Protein AF-A0A1Q5D8F8-F1 (afdb_monomer)

Solvent-accessible surface area (backbone atoms only — not comparable to full-atom values): 9580 Å² total; per-residue (Å²): 89,51,69,58,19,54,53,44,48,68,70,40,48,72,54,62,71,45,98,75,44,55,38,56,56,50,14,52,50,25,47,24,55,26,36,38,38,53,38,51,62,72,68,55,85,49,68,95,42,44,67,62,44,51,54,49,30,55,49,26,49,51,50,15,50,52,21,43,36,45,39,51,36,73,76,47,55,49,72,57,52,16,52,56,55,44,58,60,80,60,64,83,80,78,70,91,60,57,76,68,64,66,50,79,45,78,51,74,45,96,86,76,48,70,41,48,37,39,41,31,52,53,93,64,33,41,66,42,55,48,62,86,46,90,87,57,80,58,79,66,50,42,34,51,37,52,54,50,50,55,53,38,51,52,51,20,52,59,53,33,76,71,55,59,78,72,77,72,60,80,132

pLDDT: mean 79.07, std 10.29, range [42.47, 91.81]

Radius of gyration: 19.67 Å; Cα contacts (8 Å, |Δi|>4): 190; chains: 1; bounding box: 44×40×59 Å

Nearest PDB structures (foldseek):
  8rdj-assembly1_C  TM=7.048E-01  e=1.886E+00  Sinapis alba
  3dwr-assembly1_A  TM=3.809E-01  e=3.558E+00  Leishmania major
  8dfv-assembly1_K  TM=2.121E-01  e=1.122E+00  Drosophila melanogaster
  8dgj-assembly1_N  TM=2.242E-01  e=3.994E+00  Drosophila melanogaster
  5da9-assembly1_B  TM=2.098E-01  e=3.558E+00  Thermochaetoides thermophila DSM 1495

Sequence (171 aa):
MHELSELAAQVLLPAQLEEDPAPLASAAWQMSTAYDRIAALLDGHEEERHVEMAEDLVSKLRDALRYAHAHWASLQSTDQFAARTSERDLDPLGIQQAVAGETVLQLSLPVGRTFTVTLGEEDYRRTTVRSDSELLDTTVSGADHLAIKDALDTIAEVLSAHLREDAFETD

Structure (mmCIF, N/CA/C/O backbone):
data_AF-A0A1Q5D8F8-F1
#
_entry.id   AF-A0A1Q5D8F8-F1
#
loop_
_atom_site.group_PDB
_atom_site.id
_atom_site.type_symbol
_atom_site.label_atom_id
_atom_site.label_alt_id
_atom_site.label_comp_id
_atom_site.label_asym_id
_atom_site.label_entity_id
_atom_site.label_seq_id
_atom_site.pdbx_PDB_ins_code
_atom_site.Cartn_x
_atom_site.Cartn_y
_atom_site.Cartn_z
_atom_site.occupancy
_atom_site.B_iso_or_equiv
_atom_site.auth_seq_id
_atom_site.auth_comp_id
_atom_site.auth_asym_id
_atom_site.auth_atom_id
_atom_site.pdbx_PDB_model_num
ATOM 1 N N . MET A 1 1 ? 20.429 -5.703 -15.483 1.00 68.25 1 MET A N 1
ATOM 2 C CA . MET A 1 1 ? 19.175 -5.136 -14.934 1.00 68.25 1 MET A CA 1
ATOM 3 C C . MET A 1 1 ? 18.355 -4.468 -16.024 1.00 68.25 1 MET A C 1
ATOM 5 O O . MET A 1 1 ? 17.200 -4.833 -16.167 1.00 68.25 1 MET A O 1
ATOM 9 N N . HIS A 1 2 ? 18.959 -3.612 -16.851 1.00 74.56 2 HIS A N 1
ATOM 10 C CA . HIS A 1 2 ? 18.284 -2.996 -17.998 1.00 74.56 2 HIS A CA 1
ATOM 11 C C . HIS A 1 2 ? 17.699 -4.013 -19.005 1.00 74.56 2 HIS A C 1
ATOM 13 O O . HIS A 1 2 ? 16.507 -3.989 -19.277 1.00 74.56 2 HIS A O 1
ATOM 19 N N . GLU A 1 3 ? 18.481 -5.014 -19.436 1.00 77.00 3 GLU A N 1
ATOM 20 C CA . GLU A 1 3 ? 18.001 -6.077 -20.350 1.00 77.00 3 GLU A CA 1
ATOM 21 C C . GLU A 1 3 ? 16.800 -6.875 -19.799 1.00 77.00 3 GLU A C 1
ATOM 23 O O . GLU A 1 3 ? 15.938 -7.321 -20.555 1.00 77.00 3 GLU A O 1
ATOM 28 N N . LEU A 1 4 ? 16.720 -7.053 -18.473 1.00 74.19 4 LEU A N 1
ATOM 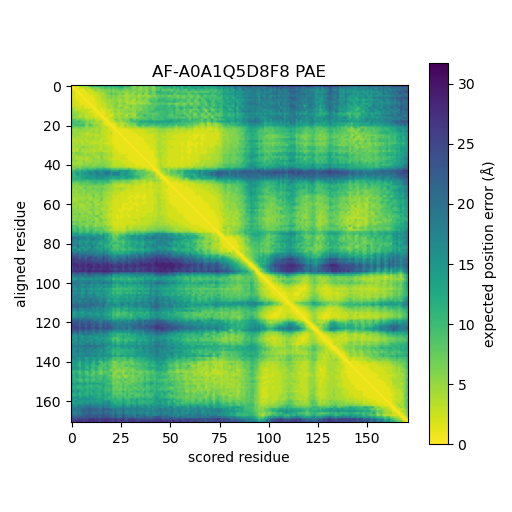29 C CA . LEU A 1 4 ? 15.591 -7.732 -17.825 1.00 74.19 4 LEU A CA 1
ATOM 30 C C . LEU A 1 4 ? 14.331 -6.868 -17.846 1.00 74.19 4 LEU A C 1
ATOM 32 O O . LEU A 1 4 ? 13.240 -7.402 -18.039 1.00 74.19 4 LEU A O 1
ATOM 36 N N . SER A 1 5 ? 14.473 -5.556 -17.658 1.00 73.06 5 SER A N 1
ATOM 37 C CA . SER A 1 5 ? 13.343 -4.639 -17.761 1.00 73.06 5 SER A CA 1
ATOM 38 C C . SER A 1 5 ? 12.835 -4.533 -19.194 1.00 73.06 5 SER A C 1
ATOM 40 O O . SER A 1 5 ? 11.633 -4.650 -19.413 1.00 73.06 5 SER A O 1
ATOM 42 N N . GLU A 1 6 ? 13.725 -4.403 -20.182 1.00 77.25 6 GLU A N 1
ATOM 43 C CA . GLU A 1 6 ? 13.328 -4.351 -21.593 1.00 77.25 6 GLU A CA 1
ATOM 44 C C . GLU A 1 6 ? 12.572 -5.615 -22.013 1.00 77.25 6 GLU A C 1
ATOM 46 O O . GLU A 1 6 ? 11.523 -5.536 -22.657 1.00 77.25 6 GLU A O 1
ATOM 51 N N . LEU A 1 7 ? 13.064 -6.789 -21.605 1.00 78.75 7 LEU A N 1
ATOM 52 C CA . LEU A 1 7 ? 12.395 -8.059 -21.870 1.00 78.75 7 LEU A CA 1
ATOM 53 C C . LEU A 1 7 ? 11.031 -8.136 -21.169 1.00 78.75 7 LEU A C 1
ATOM 55 O O . LEU A 1 7 ? 10.045 -8.555 -21.777 1.00 78.75 7 LEU A O 1
ATOM 59 N N . ALA A 1 8 ? 10.951 -7.709 -19.906 1.00 74.12 8 ALA A N 1
ATOM 60 C CA . ALA A 1 8 ? 9.695 -7.669 -19.167 1.00 74.12 8 ALA A CA 1
ATOM 61 C C . ALA A 1 8 ? 8.691 -6.704 -19.818 1.00 74.12 8 ALA A C 1
ATOM 63 O O . ALA A 1 8 ? 7.533 -7.070 -20.008 1.00 74.12 8 ALA A O 1
ATOM 64 N N . ALA A 1 9 ? 9.130 -5.520 -20.247 1.00 76.50 9 ALA A N 1
ATOM 65 C CA . ALA A 1 9 ? 8.292 -4.548 -20.937 1.00 76.50 9 ALA A CA 1
ATOM 66 C C . ALA A 1 9 ? 7.731 -5.116 -22.249 1.00 76.50 9 ALA A C 1
ATOM 68 O O . ALA A 1 9 ? 6.539 -4.980 -22.511 1.00 76.50 9 ALA A O 1
ATOM 69 N N . GLN A 1 10 ? 8.545 -5.821 -23.043 1.00 81.12 10 GLN A N 1
ATOM 70 C CA . GLN A 1 10 ? 8.093 -6.455 -24.289 1.00 81.12 10 GLN A CA 1
ATOM 71 C C . GLN A 1 10 ? 7.008 -7.515 -24.063 1.00 81.12 10 GLN A C 1
ATOM 73 O O . GLN A 1 10 ? 6.070 -7.617 -24.853 1.00 81.12 10 GLN A O 1
ATOM 78 N N . VAL A 1 11 ? 7.121 -8.296 -22.988 1.00 78.88 11 VAL A N 1
ATOM 79 C CA . VAL A 1 11 ? 6.157 -9.356 -22.661 1.00 78.88 11 VAL A CA 1
ATOM 80 C C . VAL A 1 11 ? 4.876 -8.790 -22.045 1.00 78.88 11 VAL A C 1
ATOM 82 O O . VAL A 1 11 ? 3.791 -9.310 -22.299 1.00 78.88 11 VAL A O 1
ATOM 85 N N . LEU A 1 12 ? 4.984 -7.729 -21.243 1.00 81.06 12 LEU A N 1
ATOM 86 C CA . LEU A 1 12 ? 3.872 -7.183 -20.461 1.00 81.06 12 LEU A CA 1
ATOM 87 C C . LEU A 1 12 ? 3.065 -6.117 -21.204 1.00 81.06 12 LEU A C 1
ATOM 89 O O . LEU A 1 12 ? 1.889 -5.936 -20.894 1.00 81.06 12 LEU A O 1
ATOM 93 N N . LEU A 1 13 ? 3.657 -5.441 -22.195 1.00 79.56 13 LEU A N 1
ATOM 94 C CA . LEU A 1 13 ? 3.005 -4.360 -22.938 1.00 79.56 13 LEU A CA 1
ATOM 95 C C . LEU A 1 13 ? 1.625 -4.748 -23.504 1.00 79.56 13 LEU A C 1
ATOM 97 O O . LEU A 1 13 ? 0.699 -3.964 -23.321 1.00 79.56 13 LEU A O 1
ATOM 101 N N . PRO A 1 14 ? 1.415 -5.930 -24.121 1.00 78.00 14 PRO A N 1
ATOM 102 C CA . PRO A 1 14 ? 0.094 -6.307 -24.625 1.00 78.00 14 PRO A CA 1
ATOM 103 C C . PRO A 1 14 ? -0.984 -6.359 -23.535 1.00 78.00 14 PRO A C 1
ATOM 105 O O . PRO A 1 14 ? -2.090 -5.884 -23.761 1.00 78.00 14 PRO A O 1
ATOM 108 N N . ALA A 1 15 ? -0.648 -6.879 -22.351 1.00 73.81 15 ALA A N 1
ATOM 109 C CA . ALA A 1 15 ? -1.574 -6.966 -21.222 1.00 73.81 15 ALA A CA 1
ATOM 110 C C . ALA A 1 15 ? -1.847 -5.596 -20.580 1.00 73.81 15 ALA A C 1
ATOM 112 O O . ALA A 1 15 ? -2.888 -5.403 -19.967 1.00 73.81 15 ALA A O 1
ATOM 113 N N . GLN A 1 16 ? -0.923 -4.638 -20.712 1.00 81.88 16 GLN A N 1
ATOM 114 C CA . GLN A 1 16 ? -1.083 -3.272 -20.197 1.00 81.88 16 GLN A CA 1
ATOM 115 C C . GLN A 1 16 ? -1.914 -2.358 -21.110 1.00 81.88 16 GLN A C 1
ATOM 117 O O . GLN A 1 16 ? -2.312 -1.280 -20.681 1.00 81.88 16 GLN A O 1
ATOM 122 N N . LEU A 1 17 ? -2.169 -2.758 -22.359 1.00 82.06 17 LEU A N 1
ATOM 123 C CA . LEU A 1 17 ? -2.990 -1.994 -23.309 1.00 82.06 17 LEU A CA 1
ATOM 124 C C . LEU A 1 17 ? -4.496 -2.284 -23.182 1.00 82.06 17 LEU A C 1
ATOM 126 O O . LEU A 1 17 ? -5.294 -1.691 -23.908 1.00 82.06 17 LEU A O 1
ATOM 130 N N . GLU A 1 18 ? -4.883 -3.201 -22.295 1.00 82.50 18 GLU A N 1
ATOM 131 C CA . GLU A 1 18 ? -6.282 -3.471 -21.962 1.00 82.50 18 GLU A CA 1
ATOM 132 C C . GLU A 1 18 ? -6.898 -2.295 -21.180 1.00 82.50 18 GLU A C 1
ATOM 134 O O . GLU A 1 18 ? -6.195 -1.541 -20.512 1.00 82.50 18 GLU A O 1
ATOM 139 N N . GLU A 1 19 ? -8.221 -2.119 -21.270 1.00 76.69 19 GLU A N 1
ATOM 140 C CA . GLU A 1 19 ? -8.938 -1.022 -20.591 1.00 76.69 19 GLU A CA 1
ATOM 141 C C . GLU A 1 19 ? -8.872 -1.141 -19.055 1.00 76.69 19 GLU A C 1
ATOM 143 O O . GLU A 1 19 ? -8.866 -0.127 -18.359 1.00 76.69 19 GLU A O 1
ATOM 148 N N . ASP A 1 20 ? -8.758 -2.371 -18.543 1.00 79.62 20 ASP A N 1
ATOM 149 C CA . ASP A 1 20 ? -8.550 -2.688 -17.128 1.00 79.62 20 ASP A CA 1
ATOM 150 C C . ASP A 1 20 ? -7.531 -3.838 -16.998 1.00 79.62 20 ASP A C 1
ATOM 152 O O . ASP A 1 20 ? -7.908 -5.015 -16.983 1.00 79.62 20 ASP A O 1
ATOM 156 N N . PRO A 1 21 ? -6.221 -3.532 -17.006 1.00 81.31 21 PRO A N 1
ATOM 157 C CA . PRO A 1 21 ? -5.188 -4.553 -17.007 1.00 81.31 21 PRO A CA 1
ATOM 158 C C . PRO A 1 21 ? -5.193 -5.342 -15.697 1.00 81.31 21 PRO A C 1
ATOM 160 O O . PRO A 1 21 ? -5.204 -4.775 -14.600 1.00 81.31 21 PRO A O 1
ATOM 163 N N . ALA A 1 22 ? -5.102 -6.671 -15.808 1.00 85.75 22 ALA A N 1
ATOM 164 C CA . ALA A 1 22 ? -5.109 -7.560 -14.651 1.00 85.75 22 ALA A CA 1
ATOM 165 C C . ALA A 1 22 ? -4.060 -7.132 -13.595 1.00 85.75 22 ALA A C 1
ATOM 167 O O . ALA A 1 22 ? -2.904 -6.880 -13.957 1.00 85.75 22 ALA A O 1
ATOM 168 N N . PRO A 1 23 ? -4.392 -7.129 -12.285 1.00 86.94 23 PRO A N 1
ATOM 169 C CA . PRO A 1 23 ? -3.495 -6.616 -11.249 1.00 86.94 23 PRO A CA 1
ATOM 170 C C . PRO A 1 23 ? -2.093 -7.236 -11.272 1.00 86.94 23 PRO A C 1
ATOM 172 O O . PRO A 1 23 ? -1.105 -6.529 -11.122 1.00 86.94 23 PRO A O 1
ATOM 175 N N . LEU A 1 24 ? -1.962 -8.536 -11.549 1.00 87.75 24 LEU A N 1
ATOM 176 C CA . LEU A 1 24 ? -0.645 -9.176 -11.635 1.00 87.75 24 LEU A CA 1
ATOM 177 C C . LEU A 1 24 ? 0.209 -8.642 -12.800 1.00 87.75 24 LEU A C 1
ATOM 179 O O . LEU A 1 24 ? 1.417 -8.472 -12.641 1.00 87.75 24 LEU A O 1
ATOM 183 N N . ALA A 1 25 ? -0.404 -8.350 -13.951 1.00 86.06 25 ALA A N 1
ATOM 184 C CA . ALA A 1 25 ? 0.298 -7.752 -15.085 1.00 86.06 25 ALA A CA 1
ATOM 185 C C . ALA A 1 25 ? 0.772 -6.333 -14.739 1.00 86.06 25 ALA A C 1
ATOM 187 O O . ALA A 1 25 ? 1.919 -5.980 -15.011 1.00 86.06 25 ALA A O 1
ATOM 188 N N . SER A 1 26 ? -0.076 -5.559 -14.059 1.00 87.94 26 SER A N 1
ATOM 189 C CA . SER A 1 26 ? 0.256 -4.213 -13.583 1.00 87.94 26 SER A CA 1
ATOM 190 C C . SER A 1 26 ? 1.362 -4.241 -12.526 1.00 87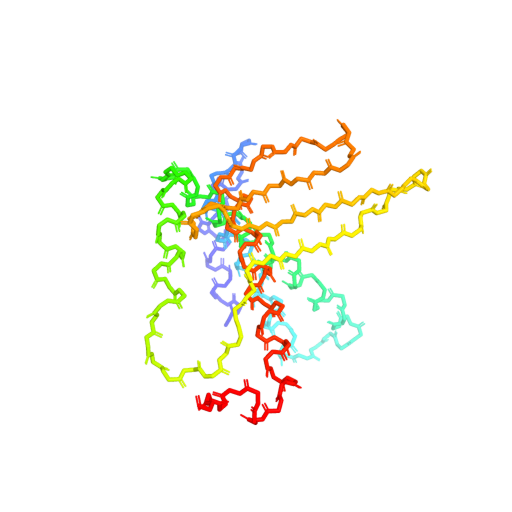.94 26 SER A C 1
ATOM 192 O O . SER A 1 26 ? 2.292 -3.444 -12.600 1.00 87.94 26 SER A O 1
ATOM 194 N N . ALA A 1 27 ? 1.344 -5.204 -11.600 1.00 88.44 27 ALA A N 1
ATOM 195 C CA . ALA A 1 27 ? 2.426 -5.407 -10.636 1.00 88.44 27 ALA A CA 1
ATOM 196 C C . ALA A 1 27 ? 3.763 -5.687 -11.339 1.00 88.44 27 ALA A C 1
ATOM 198 O O . ALA A 1 27 ? 4.772 -5.046 -11.045 1.00 88.44 27 ALA A O 1
ATOM 199 N N . ALA A 1 28 ? 3.760 -6.605 -12.309 1.00 86.19 28 ALA A N 1
ATOM 200 C CA . ALA A 1 28 ? 4.951 -6.962 -13.070 1.00 86.19 28 ALA A CA 1
ATOM 201 C C . ALA A 1 28 ? 5.504 -5.774 -13.881 1.00 86.19 28 ALA A C 1
ATOM 203 O O . ALA A 1 28 ? 6.719 -5.595 -13.955 1.00 86.19 28 ALA A O 1
ATOM 204 N N . TRP A 1 29 ? 4.629 -4.927 -14.430 1.00 88.50 29 TRP A N 1
ATOM 205 C CA . TRP A 1 29 ? 5.022 -3.728 -15.177 1.00 88.50 29 TRP A CA 1
ATOM 206 C C . TRP A 1 29 ? 5.676 -2.661 -14.288 1.00 88.50 29 TRP A C 1
ATOM 208 O O . TRP A 1 29 ? 6.684 -2.044 -14.647 1.00 88.50 29 TRP A O 1
ATOM 218 N N . GLN A 1 30 ? 5.130 -2.439 -13.091 1.00 91.81 30 GLN A N 1
ATOM 219 C CA . GLN A 1 30 ? 5.752 -1.519 -12.140 1.00 91.81 30 GLN A CA 1
ATOM 220 C C . GLN A 1 30 ? 7.112 -2.055 -11.665 1.00 91.81 30 GLN A C 1
ATOM 222 O O . GLN A 1 30 ? 8.063 -1.282 -11.551 1.00 91.81 30 GLN A O 1
ATOM 227 N N . MET A 1 31 ? 7.247 -3.376 -11.484 1.00 89.25 31 MET A N 1
ATOM 228 C CA . MET A 1 31 ? 8.526 -4.014 -11.145 1.00 89.25 31 MET A CA 1
ATOM 229 C C . MET A 1 31 ? 9.581 -3.877 -12.244 1.00 89.25 31 MET A C 1
ATOM 231 O O . MET A 1 31 ? 10.735 -3.592 -11.930 1.00 89.25 31 MET A O 1
ATOM 235 N N . SER A 1 32 ? 9.221 -4.039 -13.523 1.00 87.88 32 SER A N 1
ATOM 236 C CA . SER A 1 32 ? 10.180 -3.819 -14.615 1.00 87.88 32 SER A CA 1
ATOM 237 C C . SER A 1 32 ? 10.674 -2.373 -14.616 1.00 87.88 32 SER A C 1
ATOM 239 O O . SER A 1 32 ? 11.877 -2.124 -14.587 1.00 87.88 32 SER A O 1
ATOM 241 N N . THR A 1 33 ? 9.751 -1.418 -14.484 1.00 87.81 33 THR A N 1
ATOM 242 C CA . THR A 1 33 ? 10.093 0.009 -14.403 1.00 8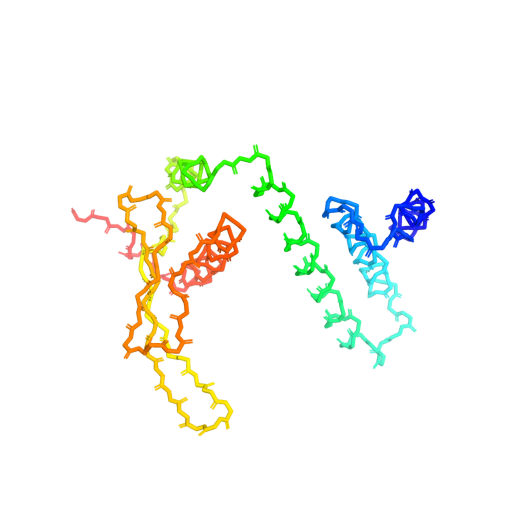7.81 33 THR A CA 1
ATOM 243 C C . THR A 1 33 ? 10.999 0.315 -13.200 1.00 87.81 33 THR A C 1
ATOM 245 O O . THR A 1 33 ? 11.956 1.080 -13.321 1.00 87.81 33 THR A O 1
ATOM 248 N N . ALA A 1 34 ? 10.750 -0.309 -12.044 1.00 89.00 34 ALA A N 1
ATOM 249 C CA . ALA A 1 34 ? 11.611 -0.190 -10.869 1.00 89.00 34 ALA A CA 1
ATOM 250 C C . ALA A 1 34 ? 13.034 -0.717 -11.138 1.00 89.00 34 ALA A C 1
ATOM 252 O O . ALA A 1 34 ? 14.012 -0.075 -10.753 1.00 89.00 34 ALA A O 1
ATOM 253 N N . TYR A 1 35 ? 13.178 -1.841 -11.846 1.00 86.75 35 TYR A N 1
ATOM 254 C CA . TYR A 1 35 ? 14.492 -2.372 -12.216 1.00 86.75 35 TYR A CA 1
ATOM 255 C C . TYR A 1 35 ? 15.282 -1.448 -13.143 1.00 86.75 35 TYR A C 1
ATOM 257 O O . TYR A 1 35 ? 16.498 -1.333 -12.968 1.00 86.75 35 TYR A O 1
ATOM 265 N N . ASP A 1 36 ? 14.619 -0.752 -14.068 1.00 87.25 36 ASP A N 1
ATOM 266 C CA . ASP A 1 36 ? 15.273 0.283 -14.876 1.00 87.25 36 ASP A CA 1
ATOM 267 C C . ASP A 1 36 ? 15.763 1.455 -14.028 1.00 87.25 36 ASP A C 1
ATOM 269 O O . ASP A 1 36 ? 16.883 1.928 -14.220 1.00 87.25 36 ASP A O 1
ATOM 273 N N . ARG A 1 37 ? 14.968 1.911 -13.052 1.00 87.38 37 ARG A N 1
ATOM 274 C CA . ARG A 1 37 ? 15.388 2.992 -12.146 1.00 87.38 37 ARG A CA 1
ATOM 275 C C . ARG A 1 37 ? 16.565 2.591 -11.271 1.00 87.38 37 ARG A C 1
ATOM 277 O O . ARG A 1 37 ? 17.488 3.383 -11.117 1.00 87.38 37 ARG A O 1
ATOM 284 N N . ILE A 1 38 ? 16.571 1.362 -10.756 1.00 88.69 38 ILE A N 1
ATOM 285 C CA . ILE A 1 38 ? 17.711 0.820 -10.007 1.00 88.69 38 ILE A CA 1
ATOM 286 C C . ILE A 1 38 ? 18.959 0.782 -10.892 1.00 88.69 38 ILE A C 1
ATOM 288 O O . ILE A 1 38 ? 20.017 1.224 -10.456 1.00 88.69 38 ILE A O 1
ATOM 292 N N . ALA A 1 39 ? 18.846 0.286 -12.129 1.00 87.25 39 ALA A N 1
ATOM 293 C CA . ALA A 1 39 ? 19.975 0.242 -13.056 1.00 87.25 39 ALA A CA 1
ATOM 294 C C . ALA A 1 39 ? 20.549 1.645 -13.306 1.00 87.25 39 ALA A C 1
ATOM 296 O O . ALA A 1 39 ? 21.746 1.859 -13.143 1.00 87.25 39 ALA A O 1
ATOM 297 N N . ALA A 1 40 ? 19.683 2.612 -13.601 1.00 86.19 40 ALA A N 1
ATOM 298 C CA . ALA A 1 40 ? 20.098 3.977 -13.891 1.00 86.19 40 ALA A CA 1
ATOM 299 C C . ALA A 1 40 ? 20.711 4.697 -12.668 1.00 86.19 40 ALA A C 1
ATOM 301 O O . ALA A 1 40 ? 21.681 5.436 -12.821 1.00 86.19 40 ALA A O 1
ATOM 302 N N . LEU A 1 41 ? 20.206 4.443 -11.452 1.00 87.00 41 LEU A N 1
ATOM 303 C CA . LEU A 1 41 ? 20.805 4.945 -10.205 1.00 87.00 41 LEU A CA 1
ATOM 304 C C . LEU A 1 41 ? 22.186 4.332 -9.922 1.00 87.00 41 LEU A C 1
ATOM 306 O O . LEU A 1 41 ? 23.056 5.011 -9.381 1.00 87.00 41 LEU A O 1
ATOM 310 N N . LEU A 1 42 ? 22.394 3.057 -10.270 1.00 87.50 42 LEU A N 1
ATOM 311 C CA . LEU A 1 42 ? 23.676 2.369 -10.082 1.00 87.50 42 LEU A CA 1
ATOM 312 C C . LEU A 1 42 ? 24.739 2.808 -11.099 1.00 87.50 42 LEU A C 1
ATOM 314 O O . LEU A 1 42 ? 25.915 2.869 -10.745 1.00 87.50 42 LEU A O 1
ATOM 318 N N . ASP A 1 43 ? 24.338 3.128 -12.331 1.00 84.50 43 ASP A N 1
ATOM 319 C CA . ASP A 1 43 ? 25.254 3.572 -13.392 1.00 84.50 43 ASP A CA 1
ATOM 320 C C . ASP A 1 43 ? 25.752 5.020 -13.184 1.00 84.50 43 ASP A C 1
ATOM 322 O O . ASP A 1 43 ? 26.803 5.403 -13.704 1.00 84.50 43 ASP A O 1
ATOM 326 N N . GLY A 1 44 ? 25.029 5.835 -12.404 1.00 72.88 44 GLY A N 1
ATOM 327 C CA . GLY A 1 44 ? 25.479 7.156 -11.945 1.00 72.88 44 GLY A CA 1
ATOM 328 C C . GLY A 1 44 ? 25.585 8.234 -13.033 1.00 72.88 44 GLY A C 1
ATOM 329 O O . GLY A 1 44 ? 26.234 9.254 -12.830 1.00 72.88 44 GLY A O 1
ATOM 330 N N . HIS A 1 45 ? 24.994 8.021 -14.212 1.00 67.00 45 HIS A N 1
ATOM 331 C CA . HIS A 1 45 ? 25.095 8.949 -15.349 1.00 67.00 45 HIS A CA 1
ATOM 332 C C . HIS A 1 45 ? 24.123 10.145 -15.274 1.00 67.00 45 HIS A C 1
ATOM 334 O O . HIS A 1 45 ? 24.227 11.061 -16.089 1.00 67.00 45 HIS A O 1
ATOM 340 N N . GLU A 1 46 ? 23.216 10.173 -14.289 1.00 71.62 46 GLU A N 1
ATOM 341 C CA . GLU A 1 46 ? 22.216 11.234 -14.091 1.00 71.62 46 GLU A CA 1
ATOM 342 C C . GLU A 1 46 ? 22.190 11.744 -12.633 1.00 71.62 46 GLU A C 1
ATOM 344 O O . GLU A 1 46 ? 21.122 11.862 -12.035 1.00 71.62 46 GLU A O 1
ATOM 349 N N . GLU A 1 47 ? 23.352 12.062 -12.041 1.00 72.94 47 GLU A N 1
ATOM 350 C CA . GLU A 1 47 ? 23.456 12.498 -10.629 1.00 72.94 47 GLU A CA 1
ATOM 351 C C . GLU A 1 47 ? 22.494 13.642 -10.259 1.00 72.94 47 GLU A C 1
ATOM 353 O O . GLU A 1 47 ? 21.894 13.628 -9.184 1.00 72.94 47 GLU A O 1
ATOM 358 N N . GLU A 1 48 ? 22.274 14.596 -11.170 1.00 78.00 48 GLU A N 1
ATOM 359 C CA . GLU A 1 48 ? 21.348 15.723 -10.974 1.00 78.00 48 GLU A CA 1
ATOM 360 C C . GLU A 1 48 ? 19.876 15.288 -10.828 1.00 78.00 48 GLU A C 1
ATOM 362 O O . GLU A 1 48 ? 19.064 16.033 -10.278 1.00 78.00 48 GLU A O 1
ATOM 367 N N . ARG A 1 49 ? 19.528 14.076 -11.280 1.00 83.12 49 ARG A N 1
ATOM 368 C CA . ARG A 1 49 ? 18.175 13.498 -11.232 1.00 83.12 49 ARG A CA 1
ATOM 369 C C . ARG A 1 49 ? 18.048 12.324 -10.268 1.00 83.12 49 ARG A C 1
ATOM 371 O O . ARG A 1 49 ? 16.962 11.765 -10.140 1.00 83.12 49 ARG A O 1
ATOM 378 N N . HIS A 1 50 ? 19.105 11.965 -9.539 1.00 86.56 50 HIS A N 1
ATOM 379 C CA . HIS A 1 50 ? 19.081 10.815 -8.628 1.00 86.56 50 HIS A CA 1
ATOM 380 C C . HIS A 1 50 ? 17.952 10.881 -7.595 1.00 86.56 50 HIS A C 1
ATOM 382 O O . HIS A 1 50 ? 17.345 9.858 -7.293 1.00 86.56 50 HIS A O 1
ATOM 388 N N . VAL A 1 51 ? 17.635 12.071 -7.076 1.00 86.75 51 VAL A N 1
ATOM 389 C CA . VAL A 1 51 ? 16.528 12.239 -6.120 1.00 86.75 51 VAL A CA 1
ATOM 390 C C . VAL A 1 51 ? 15.182 11.952 -6.787 1.00 86.75 51 VAL A C 1
ATOM 392 O O . VAL A 1 51 ? 14.427 11.126 -6.287 1.00 86.75 51 VAL A O 1
ATOM 395 N N . GLU A 1 52 ? 14.918 12.554 -7.951 1.00 86.69 52 GLU A N 1
ATOM 396 C CA . GLU A 1 52 ? 13.699 12.315 -8.742 1.00 86.69 52 GLU A CA 1
ATOM 397 C C . GLU A 1 52 ? 13.551 10.824 -9.092 1.00 86.69 52 GLU A C 1
ATOM 399 O O . GLU A 1 52 ? 12.477 10.241 -8.961 1.00 86.69 52 GLU A O 1
ATOM 404 N N . MET A 1 53 ? 14.647 10.177 -9.490 1.00 86.62 53 MET A N 1
ATOM 405 C CA . MET A 1 53 ? 14.669 8.759 -9.847 1.00 86.62 53 MET A CA 1
ATOM 406 C C . MET A 1 53 ? 14.463 7.842 -8.639 1.00 86.62 53 MET A C 1
ATOM 408 O O . MET A 1 53 ? 13.819 6.803 -8.776 1.00 86.62 53 MET A O 1
ATOM 412 N N . ALA A 1 54 ? 14.990 8.208 -7.468 1.00 86.44 54 ALA A N 1
ATOM 413 C CA . ALA A 1 54 ? 14.758 7.481 -6.226 1.00 86.44 54 ALA A CA 1
ATOM 414 C C . ALA A 1 54 ? 13.298 7.613 -5.766 1.00 86.44 54 ALA A C 1
ATOM 416 O O . ALA A 1 54 ? 12.691 6.622 -5.360 1.00 86.44 54 ALA A O 1
ATOM 417 N N . GLU A 1 55 ? 12.705 8.802 -5.881 1.00 87.56 55 GLU A N 1
ATOM 418 C CA . GLU A 1 55 ? 11.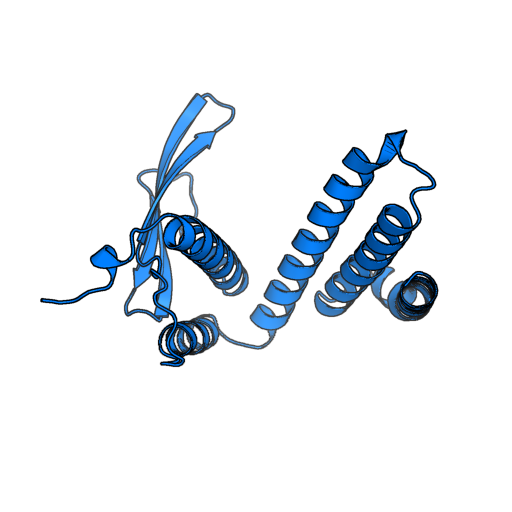286 9.024 -5.591 1.00 87.56 55 GLU A CA 1
ATOM 419 C C . GLU A 1 55 ? 10.379 8.246 -6.556 1.00 87.56 55 GLU A C 1
ATOM 421 O O . GLU A 1 55 ? 9.444 7.572 -6.112 1.00 87.56 55 GLU A O 1
ATOM 426 N N . ASP A 1 56 ? 10.684 8.263 -7.860 1.00 88.75 56 ASP A N 1
ATOM 427 C CA . ASP A 1 56 ? 9.968 7.462 -8.858 1.00 88.75 56 ASP A CA 1
ATOM 428 C C . ASP A 1 56 ? 10.115 5.964 -8.559 1.00 88.75 56 ASP A C 1
ATOM 430 O O . ASP A 1 56 ? 9.115 5.255 -8.518 1.00 88.75 56 ASP A O 1
ATOM 434 N N . LEU A 1 57 ? 11.322 5.476 -8.242 1.00 90.75 57 LEU A N 1
ATOM 435 C CA . LEU A 1 57 ? 11.552 4.081 -7.845 1.00 90.75 57 LEU A CA 1
ATOM 436 C C . LEU A 1 57 ? 10.667 3.664 -6.663 1.00 90.75 57 LEU A C 1
ATOM 438 O O . LEU A 1 57 ? 9.991 2.636 -6.733 1.00 90.75 57 LEU A O 1
ATOM 442 N N . VAL A 1 58 ? 10.638 4.463 -5.593 1.00 87.94 58 VAL A N 1
ATOM 443 C CA . VAL A 1 58 ? 9.783 4.198 -4.425 1.00 87.94 58 VAL A CA 1
ATOM 444 C C . VAL A 1 58 ? 8.309 4.166 -4.831 1.00 87.94 58 VAL A C 1
ATOM 446 O O . VAL A 1 58 ? 7.568 3.287 -4.387 1.00 87.94 58 VAL A O 1
ATOM 449 N N . SER A 1 59 ? 7.883 5.083 -5.702 1.00 88.31 59 SER A N 1
ATOM 450 C CA . SER A 1 59 ? 6.523 5.100 -6.245 1.00 88.31 59 SER A CA 1
ATOM 451 C C . SER A 1 59 ? 6.195 3.806 -7.002 1.00 88.31 59 SER A C 1
ATOM 453 O O . SER A 1 59 ? 5.183 3.165 -6.717 1.00 88.31 59 SER A O 1
ATOM 455 N N . LYS A 1 60 ? 7.089 3.350 -7.893 1.00 89.31 60 LYS A N 1
ATOM 456 C CA . LYS A 1 60 ? 6.917 2.108 -8.669 1.00 89.31 60 LYS A CA 1
ATOM 457 C C . LYS A 1 60 ? 6.844 0.873 -7.785 1.00 89.31 60 LYS A C 1
ATOM 459 O O . LYS A 1 60 ? 5.970 0.036 -7.987 1.00 89.31 60 LYS A O 1
ATOM 464 N N . LEU A 1 61 ? 7.711 0.765 -6.782 1.00 88.94 61 LEU A N 1
ATOM 465 C CA . LEU A 1 61 ? 7.683 -0.359 -5.844 1.00 88.94 61 LEU A CA 1
ATOM 466 C C . LEU A 1 61 ? 6.386 -0.379 -5.025 1.00 88.94 61 LEU A C 1
ATOM 468 O O . LEU A 1 61 ? 5.785 -1.439 -4.852 1.00 88.94 61 LEU A O 1
ATOM 472 N N . ARG A 1 62 ? 5.904 0.790 -4.585 1.00 84.12 62 ARG A N 1
ATOM 473 C CA . ARG A 1 62 ? 4.621 0.904 -3.878 1.00 84.12 62 ARG A CA 1
ATOM 474 C C . ARG A 1 62 ? 3.444 0.504 -4.767 1.00 84.12 62 ARG A C 1
ATOM 476 O O . ARG A 1 62 ? 2.565 -0.234 -4.322 1.00 84.12 62 ARG A O 1
ATOM 483 N N . ASP A 1 63 ? 3.428 0.958 -6.018 1.00 87.81 63 ASP A N 1
ATOM 484 C CA . ASP A 1 63 ? 2.390 0.578 -6.975 1.00 87.81 63 ASP A CA 1
ATOM 485 C C . ASP A 1 63 ? 2.433 -0.927 -7.278 1.00 87.81 63 ASP A C 1
ATOM 487 O O . ASP A 1 63 ? 1.384 -1.573 -7.294 1.00 87.81 63 ASP A O 1
ATOM 491 N N . ALA A 1 64 ? 3.627 -1.502 -7.457 1.00 88.38 64 ALA A N 1
ATOM 492 C CA . ALA A 1 64 ? 3.816 -2.937 -7.656 1.00 88.38 64 ALA A CA 1
ATOM 493 C C . ALA A 1 64 ? 3.237 -3.752 -6.494 1.00 88.38 64 ALA A C 1
ATOM 495 O O . ALA A 1 64 ? 2.462 -4.684 -6.719 1.00 88.38 64 ALA A O 1
ATOM 496 N N . LEU A 1 65 ? 3.569 -3.366 -5.259 1.00 84.50 65 LEU A N 1
ATOM 497 C CA . LEU A 1 65 ? 3.073 -4.017 -4.051 1.00 84.50 65 LEU A CA 1
ATOM 498 C C . LEU A 1 65 ? 1.548 -3.924 -3.949 1.00 84.50 65 LEU A C 1
ATOM 500 O O . LEU A 1 65 ? 0.883 -4.934 -3.731 1.00 84.50 65 LEU A O 1
ATOM 504 N N . ARG A 1 66 ? 0.974 -2.739 -4.194 1.00 84.69 66 ARG A N 1
ATOM 505 C CA . ARG A 1 66 ? -0.484 -2.542 -4.203 1.00 84.69 66 ARG A CA 1
ATOM 506 C C . ARG A 1 66 ? -1.171 -3.473 -5.201 1.00 84.69 66 ARG A C 1
ATOM 508 O O . ARG A 1 66 ? -2.174 -4.101 -4.867 1.00 84.69 66 ARG A O 1
ATOM 515 N N . TYR A 1 67 ? -0.647 -3.576 -6.419 1.00 87.12 67 TYR A N 1
ATOM 516 C CA . TYR A 1 67 ? -1.217 -4.456 -7.436 1.00 87.12 67 TYR A CA 1
ATOM 517 C C . TYR A 1 67 ? -1.046 -5.944 -7.098 1.00 87.12 67 TYR A C 1
ATOM 519 O O . TYR A 1 67 ? -1.956 -6.735 -7.354 1.00 87.12 67 TYR A O 1
ATOM 527 N N . ALA A 1 68 ? 0.067 -6.329 -6.470 1.00 84.19 68 ALA A N 1
ATOM 528 C CA . ALA A 1 68 ? 0.262 -7.684 -5.960 1.00 84.19 68 ALA A CA 1
ATOM 529 C C . ALA A 1 68 ? -0.743 -8.016 -4.845 1.00 84.19 68 ALA A C 1
ATOM 531 O O . ALA A 1 68 ? -1.378 -9.070 -4.890 1.00 84.19 68 ALA A O 1
ATOM 532 N N . HIS A 1 69 ? -0.969 -7.093 -3.904 1.00 84.88 69 HIS A N 1
ATOM 533 C CA . HIS A 1 69 ? -1.995 -7.230 -2.869 1.00 84.88 69 HIS A CA 1
ATOM 534 C C . HIS A 1 69 ? -3.392 -7.358 -3.473 1.00 84.88 69 HIS A C 1
ATOM 536 O O . HIS A 1 69 ? -4.139 -8.244 -3.072 1.00 84.88 69 HIS A O 1
ATOM 542 N N . ALA A 1 70 ? -3.734 -6.539 -4.471 1.00 84.06 70 ALA A N 1
ATOM 543 C CA . ALA A 1 70 ? -5.009 -6.641 -5.176 1.00 84.06 70 ALA A CA 1
ATOM 544 C C . ALA A 1 70 ? -5.167 -7.992 -5.897 1.00 84.06 70 ALA A C 1
ATOM 546 O O . ALA A 1 70 ? -6.228 -8.614 -5.826 1.00 84.06 70 ALA A O 1
ATOM 547 N N . HIS A 1 71 ? -4.107 -8.484 -6.548 1.00 86.06 71 HIS A N 1
ATOM 548 C CA . HIS A 1 71 ? -4.124 -9.803 -7.173 1.00 86.06 71 HIS A CA 1
ATOM 549 C C . HIS A 1 71 ? -4.359 -10.902 -6.139 1.00 86.06 71 HIS A C 1
ATOM 551 O O . HIS A 1 71 ? -5.256 -11.722 -6.315 1.00 86.06 71 HIS A O 1
ATOM 557 N N . TRP A 1 72 ? -3.603 -10.911 -5.044 1.00 80.56 72 TRP A N 1
ATOM 558 C CA . TRP A 1 72 ? -3.803 -11.899 -3.993 1.00 80.56 72 TRP A CA 1
ATOM 559 C C . TRP A 1 72 ? -5.207 -11.796 -3.407 1.00 80.56 72 TRP A C 1
ATOM 561 O O . TRP A 1 72 ? -5.899 -12.811 -3.360 1.00 80.56 72 TRP A O 1
ATOM 571 N N . ALA A 1 73 ? -5.676 -10.590 -3.082 1.00 81.31 73 ALA A N 1
ATOM 572 C CA . ALA A 1 73 ? -7.029 -10.340 -2.592 1.00 81.31 73 ALA A CA 1
ATOM 573 C C . ALA A 1 73 ? -8.127 -10.907 -3.509 1.00 81.31 73 ALA A C 1
ATOM 575 O O . ALA A 1 73 ? -9.180 -11.303 -3.022 1.00 81.31 73 ALA A O 1
ATOM 576 N N . SER A 1 74 ? -7.883 -11.003 -4.820 1.00 83.00 74 SER A N 1
ATOM 577 C CA . SER A 1 74 ? -8.825 -11.630 -5.759 1.00 83.00 74 SER A CA 1
ATOM 578 C C . SER A 1 74 ? -8.884 -13.162 -5.668 1.00 83.00 74 SER A C 1
ATOM 580 O O . SER A 1 74 ? -9.878 -13.765 -6.068 1.00 83.00 74 SER A O 1
ATOM 582 N N . LEU A 1 75 ? -7.835 -13.805 -5.150 1.00 83.19 75 LEU A N 1
ATOM 583 C CA . LEU A 1 75 ? -7.703 -15.264 -5.090 1.00 83.19 75 LEU A CA 1
ATOM 584 C C . LEU A 1 75 ? -8.219 -15.871 -3.781 1.00 83.19 75 LEU A C 1
ATOM 586 O O . LEU A 1 75 ? -8.447 -17.080 -3.725 1.00 83.19 75 LEU A O 1
ATOM 590 N N . GLN A 1 76 ? -8.347 -15.077 -2.717 1.00 79.38 76 GLN A N 1
ATOM 591 C CA . GLN A 1 76 ? -8.656 -15.571 -1.373 1.00 79.38 76 GLN A CA 1
ATOM 592 C C . GLN A 1 76 ? -9.582 -14.615 -0.623 1.00 79.38 76 GLN A C 1
ATOM 594 O O . GLN A 1 76 ? -9.625 -13.421 -0.903 1.00 79.38 76 GLN A O 1
ATOM 599 N N . SER A 1 77 ? -10.324 -15.131 0.356 1.00 77.31 77 SER A N 1
ATOM 600 C CA . SER A 1 77 ? -11.149 -14.276 1.212 1.00 77.31 77 SE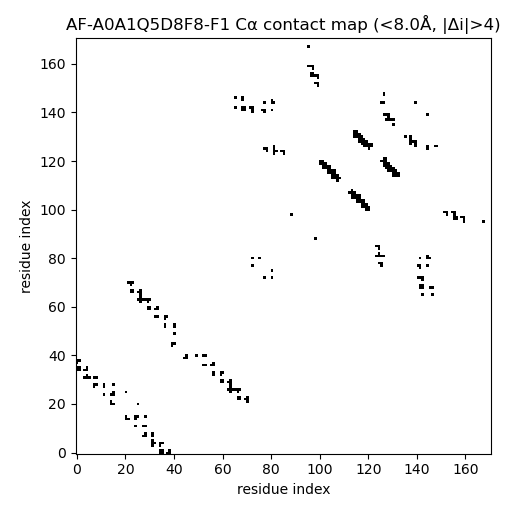R A CA 1
ATOM 601 C C . SER A 1 77 ? -10.298 -13.511 2.231 1.00 77.31 77 SER A C 1
ATOM 603 O O . SER A 1 77 ? -9.207 -13.947 2.603 1.00 77.31 77 SER A O 1
ATOM 605 N N . THR A 1 78 ? -10.828 -12.400 2.749 1.00 70.38 78 THR A N 1
ATOM 606 C CA . THR A 1 78 ? -10.196 -11.632 3.837 1.00 70.38 78 THR A CA 1
ATOM 607 C C . THR A 1 78 ? -9.852 -12.518 5.040 1.00 70.38 78 THR A C 1
ATOM 609 O O . THR A 1 78 ? -8.757 -12.406 5.578 1.00 70.38 78 THR A O 1
ATOM 612 N N . ASP A 1 79 ? -10.722 -13.468 5.397 1.00 69.31 79 ASP A N 1
ATOM 613 C CA . ASP A 1 79 ? -10.490 -14.404 6.509 1.00 69.31 79 ASP A CA 1
ATOM 614 C C . ASP A 1 79 ? -9.325 -15.382 6.253 1.00 69.31 79 ASP A C 1
ATOM 616 O O . ASP A 1 79 ? -8.683 -15.857 7.189 1.00 69.31 79 ASP A O 1
ATOM 620 N N . GLN A 1 80 ? -9.025 -15.689 4.987 1.00 72.62 80 GLN A N 1
ATOM 621 C CA . GLN A 1 80 ? -7.873 -16.519 4.623 1.00 72.62 80 GLN A CA 1
ATOM 622 C C . GLN A 1 80 ? -6.561 -15.726 4.653 1.00 72.62 80 GLN A C 1
ATOM 624 O O . GLN A 1 80 ? -5.525 -16.293 5.004 1.00 72.62 80 GLN A O 1
ATOM 629 N N . PHE A 1 81 ? -6.592 -14.432 4.312 1.00 69.75 81 PHE A N 1
ATOM 630 C CA . PHE A 1 81 ? -5.431 -13.547 4.470 1.00 69.75 81 PHE A CA 1
ATOM 631 C C . PHE A 1 81 ? -5.069 -13.367 5.920 1.00 69.75 81 PHE A C 1
ATOM 633 O O . PHE A 1 81 ? -3.926 -13.615 6.291 1.00 69.75 81 PHE A O 1
ATOM 640 N N . ALA A 1 82 ? -6.086 -13.020 6.698 1.00 68.31 82 ALA A N 1
ATOM 641 C CA . ALA A 1 82 ? -6.063 -12.939 8.134 1.00 68.31 82 ALA A CA 1
ATOM 642 C C . ALA A 1 82 ? -5.294 -14.108 8.757 1.00 68.31 82 ALA A C 1
ATOM 644 O O . ALA A 1 82 ? -4.218 -13.909 9.306 1.00 68.31 82 ALA A O 1
ATOM 645 N N . ALA A 1 83 ? -5.780 -15.337 8.553 1.00 69.50 83 ALA A N 1
ATOM 646 C CA . ALA A 1 83 ? -5.154 -16.537 9.098 1.00 69.50 83 ALA A CA 1
ATOM 647 C C . ALA A 1 83 ? -3.681 -16.710 8.677 1.00 69.50 83 ALA A C 1
ATOM 649 O O . ALA A 1 83 ? -2.846 -17.058 9.508 1.00 69.50 83 ALA A O 1
ATOM 650 N N . ARG A 1 84 ? -3.341 -16.436 7.409 1.00 67.75 84 ARG A N 1
ATOM 651 C CA . ARG A 1 84 ? -1.957 -16.560 6.925 1.00 67.75 84 ARG A CA 1
ATOM 652 C C . ARG A 1 84 ? -1.029 -15.515 7.550 1.00 67.75 84 ARG A C 1
ATOM 654 O O . ARG A 1 84 ? 0.127 -15.829 7.819 1.00 67.75 84 ARG A O 1
ATOM 661 N N . THR A 1 85 ? -1.493 -14.280 7.735 1.00 65.81 85 THR A N 1
ATOM 662 C CA . THR A 1 85 ? -0.685 -13.221 8.356 1.00 65.81 85 THR A CA 1
ATOM 663 C C . THR A 1 85 ? -0.473 -13.482 9.847 1.00 65.81 85 THR A C 1
ATOM 665 O O . THR A 1 85 ? 0.652 -13.335 10.309 1.00 65.81 85 THR A O 1
ATOM 668 N N . SER A 1 86 ? -1.485 -13.991 10.560 1.00 64.62 86 SER A N 1
ATOM 669 C CA . SER A 1 86 ? -1.375 -14.357 11.983 1.00 64.62 86 SER A CA 1
ATOM 670 C C . SER A 1 86 ? -0.370 -15.481 12.240 1.00 64.62 86 SER A C 1
ATOM 672 O O . SER A 1 86 ? 0.311 -15.494 13.258 1.00 64.62 86 SER A O 1
ATOM 674 N N . GLU A 1 87 ? -0.287 -16.461 11.333 1.00 57.12 87 GLU A N 1
ATOM 675 C CA . GLU A 1 87 ? 0.665 -17.576 11.449 1.00 57.12 87 GLU A CA 1
ATOM 676 C C . GLU A 1 87 ? 2.117 -17.123 11.238 1.00 57.12 87 GLU A C 1
ATOM 678 O O . GLU A 1 87 ? 3.041 -17.768 11.732 1.00 57.12 87 GLU A O 1
ATOM 683 N N . ARG A 1 88 ? 2.326 -16.002 10.535 1.00 56.72 88 ARG A N 1
ATOM 684 C CA . ARG A 1 88 ? 3.650 -15.442 10.243 1.00 56.72 88 ARG A CA 1
ATOM 685 C C . ARG A 1 88 ? 4.252 -14.703 11.441 1.00 56.72 88 ARG A C 1
ATOM 687 O O . ARG A 1 88 ? 5.465 -14.755 11.615 1.00 56.72 88 ARG A O 1
ATOM 694 N N . ASP A 1 89 ? 3.409 -14.120 12.295 1.00 54.12 89 ASP A N 1
ATOM 695 C CA . ASP A 1 89 ? 3.809 -13.496 13.567 1.00 54.12 89 ASP A CA 1
ATOM 696 C C . ASP A 1 89 ? 4.283 -14.525 14.618 1.00 54.12 89 ASP A C 1
ATOM 698 O O . ASP A 1 89 ? 4.792 -14.151 15.673 1.00 54.12 89 ASP A O 1
ATOM 702 N N . LEU A 1 90 ? 4.129 -15.829 14.344 1.00 51.22 90 LEU A N 1
ATOM 703 C CA . LEU A 1 90 ? 4.465 -16.919 15.264 1.00 51.22 90 LEU A CA 1
ATOM 704 C C . LEU A 1 90 ? 5.667 -17.768 14.824 1.00 51.22 90 LEU A C 1
ATOM 706 O O . LEU A 1 90 ? 5.926 -18.788 15.467 1.00 51.22 90 LEU A O 1
ATOM 710 N N . ASP A 1 91 ? 6.407 -17.393 13.770 1.00 44.38 91 ASP A N 1
ATOM 711 C CA . ASP A 1 91 ? 7.603 -18.154 13.384 1.00 44.38 91 ASP A CA 1
ATOM 712 C C . ASP A 1 91 ? 8.717 -17.959 14.442 1.00 44.38 91 ASP A C 1
ATOM 714 O O . ASP A 1 91 ? 9.270 -16.863 14.566 1.00 44.38 91 ASP A O 1
ATOM 718 N N . PRO A 1 92 ? 9.080 -18.987 15.240 1.00 43.78 92 PRO A N 1
ATOM 719 C CA . PRO A 1 92 ? 9.944 -18.850 16.410 1.00 43.78 92 PRO A CA 1
ATOM 720 C C . PRO A 1 92 ? 11.437 -18.831 16.054 1.00 43.78 92 PRO A C 1
ATOM 722 O O . PRO A 1 92 ? 12.283 -19.235 16.856 1.00 43.78 92 PRO A O 1
ATOM 725 N N . LEU A 1 93 ? 11.801 -18.351 14.862 1.00 42.47 93 LEU A N 1
ATOM 726 C CA . LEU A 1 93 ? 13.194 -18.209 14.437 1.00 42.47 93 LEU A CA 1
ATOM 727 C C . LEU A 1 93 ? 13.860 -16.976 15.075 1.00 42.47 93 LEU A C 1
ATOM 729 O O . LEU A 1 93 ? 14.451 -16.149 14.396 1.00 42.47 93 LEU A O 1
ATOM 733 N N . GLY A 1 94 ? 13.800 -16.880 16.406 1.00 49.59 94 GLY A N 1
ATOM 734 C CA . GLY A 1 94 ? 14.777 -16.155 17.223 1.00 49.59 94 GLY A CA 1
ATOM 735 C C . GLY A 1 94 ? 14.848 -14.636 17.062 1.00 49.59 94 GLY A C 1
ATOM 736 O O . GLY A 1 94 ? 15.846 -14.054 17.486 1.00 49.59 94 GLY A O 1
ATOM 737 N N . ILE A 1 95 ? 13.844 -13.984 16.474 1.00 54.81 95 ILE A N 1
ATOM 738 C CA . ILE A 1 95 ? 13.876 -12.532 16.290 1.00 54.81 95 ILE A CA 1
ATOM 739 C C . ILE A 1 95 ? 13.249 -11.858 17.514 1.00 54.81 95 ILE A C 1
ATOM 741 O O . ILE A 1 95 ? 12.047 -11.958 17.748 1.00 54.81 95 ILE A O 1
ATOM 745 N N . GLN A 1 96 ? 14.076 -11.168 18.303 1.00 64.25 96 GLN A N 1
ATOM 746 C CA . GLN A 1 96 ? 13.639 -10.180 19.294 1.00 64.25 96 GLN A CA 1
ATOM 747 C C . GLN A 1 96 ? 13.060 -8.955 18.567 1.00 64.25 96 GLN A C 1
ATOM 749 O O . GLN A 1 96 ? 13.677 -7.895 18.509 1.00 64.25 96 GLN A O 1
ATOM 754 N N . GLN A 1 97 ? 11.904 -9.124 17.928 1.00 66.75 97 GLN A N 1
ATOM 755 C CA . GLN A 1 97 ? 11.212 -8.056 17.219 1.00 66.75 97 GLN A CA 1
ATOM 756 C C . GLN A 1 97 ? 9.875 -7.794 17.899 1.00 66.75 97 GLN A C 1
ATOM 758 O O . GLN A 1 97 ? 9.116 -8.716 18.193 1.00 66.75 97 GLN A O 1
ATOM 763 N N . ALA A 1 98 ? 9.597 -6.524 18.174 1.00 69.00 98 ALA A N 1
ATOM 764 C CA . ALA A 1 98 ? 8.274 -6.109 18.600 1.00 69.00 98 ALA A CA 1
ATOM 765 C C . ALA A 1 98 ? 7.282 -6.314 17.448 1.00 69.00 98 ALA A C 1
ATOM 767 O O . ALA A 1 98 ? 7.618 -6.098 16.286 1.00 69.00 98 ALA A O 1
ATOM 768 N N . VAL A 1 99 ? 6.051 -6.691 17.785 1.00 73.00 99 VAL A N 1
ATOM 769 C CA . VAL A 1 99 ? 4.934 -6.802 16.841 1.00 73.00 99 VAL A CA 1
ATOM 770 C C . VAL A 1 99 ? 3.937 -5.691 17.154 1.00 73.00 99 VAL A C 1
ATOM 772 O O . VAL A 1 99 ? 3.626 -5.434 18.320 1.00 73.00 99 VAL A O 1
ATOM 775 N N . ALA A 1 100 ? 3.439 -5.007 16.126 1.00 71.62 100 ALA A N 1
ATOM 776 C CA . ALA A 1 100 ? 2.417 -3.981 16.290 1.00 71.62 100 ALA A CA 1
ATOM 777 C C . ALA A 1 100 ? 1.023 -4.626 16.374 1.00 71.62 100 ALA A C 1
ATOM 779 O O . ALA A 1 100 ? 0.536 -5.162 15.385 1.00 71.62 100 ALA A O 1
ATOM 780 N N . GLY A 1 101 ? 0.380 -4.567 17.546 1.00 70.44 101 GLY A N 1
ATOM 781 C CA . GLY A 1 101 ? -0.968 -5.128 17.746 1.00 70.44 101 GLY A CA 1
ATOM 782 C C . GLY A 1 101 ? -2.117 -4.155 17.448 1.00 70.44 101 GLY A C 1
ATOM 783 O O . GLY A 1 101 ? -3.102 -4.508 16.807 1.00 70.44 101 GLY A O 1
ATOM 784 N N . GLU A 1 102 ? -1.998 -2.908 17.902 1.00 80.50 102 GLU A N 1
ATOM 785 C CA . GLU A 1 102 ? -2.984 -1.845 17.682 1.00 80.50 102 GLU A CA 1
ATOM 786 C C . GLU A 1 102 ? -2.239 -0.523 17.483 1.00 80.50 102 GLU A C 1
ATOM 788 O O . GLU A 1 102 ? -1.208 -0.274 18.112 1.00 80.50 102 GLU A O 1
ATOM 793 N N . THR A 1 103 ? -2.756 0.339 16.611 1.00 83.44 103 THR A N 1
ATOM 794 C CA . THR A 1 103 ? -2.256 1.697 16.423 1.00 83.44 103 THR A CA 1
ATOM 795 C C . THR A 1 103 ? -3.398 2.702 16.389 1.00 83.44 103 THR A C 1
ATOM 797 O O . THR A 1 103 ? -4.493 2.434 15.892 1.00 83.44 103 THR A O 1
ATOM 800 N N . VAL A 1 104 ? -3.126 3.894 16.913 1.00 87.44 104 VAL A N 1
ATOM 801 C CA . VAL A 1 104 ? -4.046 5.029 16.895 1.00 87.44 104 VAL A CA 1
ATOM 802 C C . VAL A 1 104 ? -3.414 6.134 16.065 1.00 87.44 104 VAL A C 1
ATOM 804 O O . VAL A 1 104 ? -2.334 6.633 16.375 1.00 87.44 104 VAL A O 1
ATOM 807 N N . LEU A 1 105 ? -4.106 6.516 15.000 1.00 87.81 105 LEU A N 1
ATOM 808 C CA . L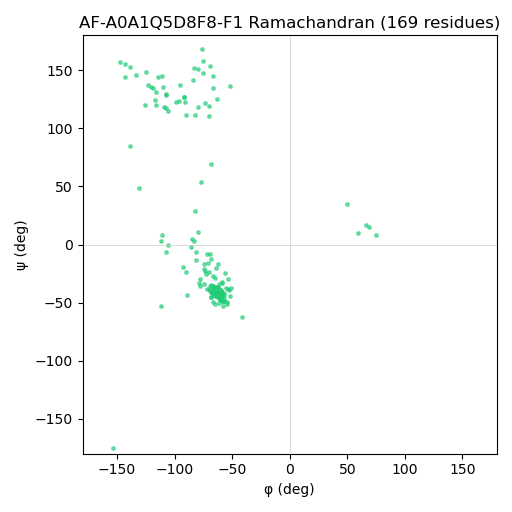EU A 1 105 ? -3.681 7.503 14.021 1.00 87.81 105 LEU A CA 1
ATOM 809 C C . LEU A 1 105 ? -4.607 8.715 14.073 1.00 87.81 105 LEU A C 1
ATOM 811 O O . LEU A 1 105 ? -5.817 8.586 14.245 1.00 87.81 105 LEU A O 1
ATOM 815 N N . GLN A 1 106 ? -4.047 9.903 13.864 1.00 89.81 106 GLN A N 1
ATOM 816 C CA . GLN A 1 106 ? -4.829 11.118 13.665 1.00 89.81 106 GLN A CA 1
ATOM 817 C C . GLN A 1 106 ? -4.790 11.504 12.187 1.00 89.81 106 GLN A C 1
ATOM 819 O O . GLN A 1 106 ? -3.737 11.860 11.658 1.00 89.81 106 GLN A O 1
ATOM 824 N N . LEU A 1 107 ? -5.941 11.459 11.517 1.00 87.38 107 LEU A N 1
ATOM 825 C CA . LEU A 1 107 ? -6.064 11.893 10.130 1.00 87.38 107 LEU A CA 1
ATOM 826 C C . LEU A 1 107 ? -6.468 13.363 10.084 1.00 87.38 107 LEU A C 1
ATOM 828 O O . LEU A 1 107 ? -7.449 13.771 10.702 1.00 87.38 107 LEU A O 1
ATOM 832 N N . SER A 1 108 ? -5.701 14.157 9.338 1.00 88.75 108 SER A N 1
ATOM 833 C CA . SER A 1 108 ? -5.972 15.577 9.109 1.00 88.75 108 SER A CA 1
ATOM 834 C C . SER A 1 108 ? -6.419 15.790 7.670 1.00 88.75 108 SER A C 1
ATOM 836 O O . SER A 1 108 ? -5.677 15.513 6.730 1.00 88.75 108 SER A O 1
ATOM 838 N N . LEU A 1 1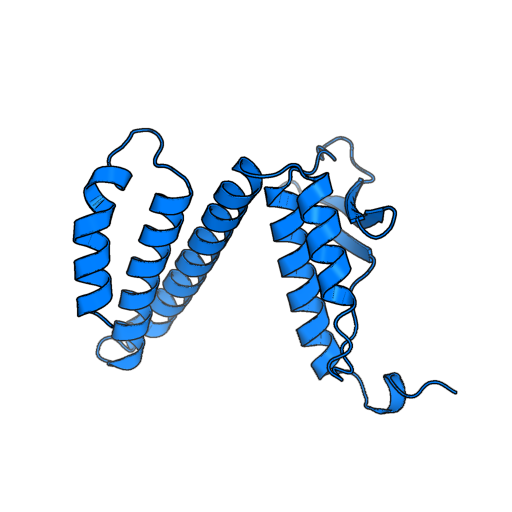09 ? -7.640 16.286 7.489 1.00 87.00 109 LEU A N 1
ATOM 839 C CA . LEU A 1 109 ? -8.193 16.597 6.179 1.00 87.00 109 LEU A CA 1
ATOM 840 C C . LEU A 1 109 ? -7.740 17.989 5.711 1.00 87.00 109 LEU A C 1
ATOM 842 O O . LEU A 1 109 ? -7.595 18.894 6.538 1.00 87.00 109 LEU A O 1
ATOM 846 N N . PRO A 1 110 ? -7.643 18.227 4.387 1.00 85.38 110 PRO A N 1
ATOM 847 C CA . PRO A 1 110 ? -7.293 19.541 3.833 1.00 85.38 110 PRO A CA 1
ATOM 848 C C . PRO A 1 110 ? -8.211 20.683 4.293 1.00 85.38 110 PRO A C 1
ATOM 850 O O . PRO A 1 110 ? -7.810 21.840 4.324 1.00 85.38 110 PRO A O 1
ATOM 853 N N . VAL A 1 111 ? -9.445 20.357 4.690 1.00 87.38 111 VAL A N 1
ATOM 854 C CA . VAL A 1 111 ? -10.437 21.304 5.225 1.00 87.38 111 VAL A CA 1
ATOM 855 C C . VAL A 1 111 ? -10.212 21.671 6.702 1.00 87.38 111 VAL A C 1
ATOM 857 O O . VAL A 1 111 ? -11.093 22.257 7.326 1.00 87.38 111 VAL A O 1
ATOM 860 N N . GLY A 1 112 ? -9.070 21.296 7.289 1.00 84.25 112 GLY A N 1
ATOM 861 C CA . GLY A 1 112 ? -8.707 21.596 8.680 1.00 84.25 112 GLY A CA 1
ATOM 862 C C . GLY A 1 112 ? -9.448 20.761 9.728 1.00 84.25 112 GLY A C 1
ATOM 863 O O . GLY A 1 112 ? -9.339 21.033 10.921 1.00 84.25 112 GLY A O 1
ATOM 864 N N . ARG A 1 113 ? -10.215 19.751 9.302 1.00 88.06 113 ARG A N 1
ATOM 865 C CA . ARG A 1 113 ? -10.849 18.781 10.202 1.00 88.06 113 ARG A CA 1
ATOM 866 C C . ARG A 1 113 ? -9.859 17.681 10.541 1.00 88.06 113 ARG A C 1
ATOM 868 O O . ARG A 1 113 ? -9.136 17.227 9.658 1.00 88.06 113 ARG A O 1
ATOM 875 N N . THR A 1 114 ? -9.883 17.221 11.781 1.00 90.38 114 THR A N 1
ATOM 876 C CA . THR A 1 114 ? -9.108 16.063 12.217 1.00 90.38 114 THR A CA 1
ATOM 877 C C . THR A 1 114 ? -10.030 15.036 12.850 1.00 90.38 114 THR A C 1
ATOM 879 O O . THR A 1 114 ? -11.065 15.394 13.414 1.00 90.38 114 THR A O 1
ATOM 882 N N . PHE A 1 115 ? -9.681 13.764 12.711 1.00 90.75 115 PHE A N 1
ATOM 883 C CA . PHE A 1 115 ? -10.393 12.669 13.355 1.00 90.75 115 PHE A CA 1
ATOM 884 C C . PHE A 1 115 ? -9.425 11.540 13.693 1.00 90.75 115 PHE A C 1
ATOM 886 O O . PHE A 1 115 ? -8.337 11.437 13.114 1.00 90.75 115 PHE A O 1
ATOM 893 N N . THR A 1 116 ? -9.808 10.733 14.670 1.00 89.19 116 THR A N 1
ATOM 894 C CA . THR A 1 116 ? -8.992 9.635 15.175 1.00 89.19 116 THR A CA 1
ATOM 895 C C . THR A 1 116 ? -9.400 8.349 14.474 1.00 89.19 116 THR A C 1
ATOM 897 O O . THR A 1 116 ? -10.588 8.074 14.274 1.00 89.19 116 THR A O 1
ATOM 900 N N . VAL A 1 117 ? -8.406 7.558 14.090 1.00 87.69 117 VAL A N 1
ATOM 901 C CA . VAL A 1 117 ? -8.584 6.232 13.512 1.00 87.69 117 VAL A CA 1
ATOM 902 C C . VAL A 1 117 ? -7.775 5.246 14.324 1.00 87.69 117 VAL A C 1
ATOM 904 O O . VAL A 1 117 ? -6.557 5.348 14.417 1.00 87.69 117 VAL A O 1
ATOM 907 N N . THR A 1 118 ? -8.463 4.278 14.894 1.00 85.50 118 THR A N 1
ATOM 908 C CA . THR A 1 118 ? -7.846 3.127 15.527 1.00 85.50 118 THR A CA 1
ATOM 909 C C . THR A 1 118 ? -7.816 1.991 14.517 1.00 85.50 118 THR A C 1
ATOM 911 O O . THR A 1 118 ? -8.863 1.604 13.990 1.00 85.50 118 THR A O 1
ATOM 914 N N . LEU A 1 119 ? -6.619 1.476 14.253 1.00 84.94 119 LEU A N 1
ATOM 915 C CA . LEU A 1 119 ? -6.390 0.248 13.502 1.00 84.94 119 LEU A CA 1
ATOM 916 C C . LEU A 1 119 ? -5.937 -0.820 14.490 1.00 84.94 119 LEU A C 1
ATOM 918 O O . LEU A 1 119 ? -5.004 -0.589 15.253 1.00 84.94 119 LEU A O 1
ATOM 922 N N . GLY A 1 120 ? -6.556 -1.988 14.472 1.00 77.75 120 GLY A N 1
ATOM 923 C CA . GLY A 1 120 ? -6.124 -3.098 15.317 1.00 77.75 120 GLY A CA 1
ATOM 924 C C . GLY A 1 120 ? -6.505 -4.436 14.722 1.00 77.75 120 GLY A C 1
ATOM 925 O O . GLY A 1 120 ? -7.068 -4.495 13.628 1.00 77.75 120 GLY A O 1
ATOM 926 N N . GLU A 1 121 ? -6.239 -5.503 15.460 1.00 68.44 121 GLU A N 1
ATOM 927 C CA . GLU A 1 121 ? -6.644 -6.854 15.086 1.00 68.44 121 GLU A CA 1
ATOM 928 C C . GLU A 1 121 ? -7.787 -7.350 15.975 1.00 68.44 121 GLU A C 1
ATOM 930 O O . GLU A 1 121 ? -7.703 -7.309 17.202 1.00 68.44 121 GLU A O 1
ATOM 935 N N . GLU A 1 122 ? -8.863 -7.846 15.361 1.00 64.75 122 GLU A N 1
ATOM 936 C CA . GLU A 1 122 ? -9.875 -8.634 16.071 1.00 64.75 122 GLU A CA 1
ATOM 937 C C . GLU A 1 122 ? -9.511 -10.121 15.957 1.00 64.75 122 GLU A C 1
ATOM 939 O O . GLU A 1 122 ? -9.240 -10.628 14.860 1.00 64.75 122 GLU A O 1
ATOM 944 N N . ASP A 1 123 ? -9.444 -10.803 17.105 1.00 57.84 123 ASP A N 1
ATOM 945 C CA . ASP A 1 123 ? -9.072 -12.219 17.243 1.00 57.84 123 ASP A CA 1
ATOM 946 C C . ASP A 1 123 ? -7.770 -12.614 16.512 1.00 57.84 123 ASP A C 1
ATOM 948 O O . ASP A 1 123 ? -7.661 -13.723 15.983 1.00 57.84 123 ASP A O 1
ATOM 952 N N . TYR A 1 124 ? -6.785 -11.703 16.476 1.00 53.75 124 TYR A N 1
ATOM 953 C CA . TYR A 1 124 ? -5.483 -11.851 15.796 1.00 53.75 124 TYR A CA 1
ATOM 954 C C . TYR A 1 124 ? -5.568 -12.096 14.295 1.00 53.75 124 TYR A C 1
ATOM 956 O O . TYR A 1 124 ? -4.588 -12.491 13.678 1.00 53.75 124 TYR A O 1
ATOM 964 N N . ARG A 1 125 ? -6.748 -11.957 13.695 1.00 61.22 125 ARG A N 1
ATOM 965 C CA . ARG A 1 125 ? -7.004 -12.427 12.336 1.00 61.22 125 ARG A CA 1
ATOM 966 C C . ARG A 1 125 ? -7.213 -11.247 11.418 1.00 61.22 125 ARG A C 1
ATOM 968 O O . ARG A 1 125 ? -6.541 -11.145 10.404 1.00 61.22 125 ARG A O 1
ATOM 975 N N . ARG A 1 126 ? -8.109 -10.327 11.751 1.00 70.81 126 ARG A N 1
ATOM 976 C CA . ARG A 1 126 ? -8.557 -9.318 10.789 1.00 70.81 126 ARG A CA 1
ATOM 977 C C . ARG A 1 126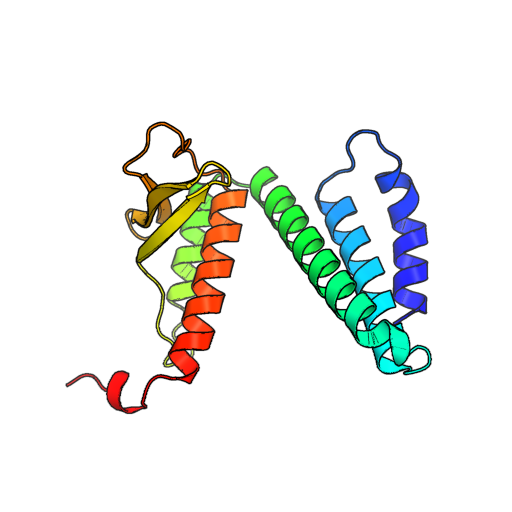 ? -8.231 -7.908 11.247 1.00 70.81 126 ARG A C 1
ATOM 979 O O . ARG A 1 126 ? -8.548 -7.550 12.378 1.00 70.81 126 ARG A O 1
ATOM 986 N N . THR A 1 127 ? -7.708 -7.089 10.335 1.00 79.69 127 THR A N 1
ATOM 987 C CA . THR A 1 127 ? -7.603 -5.649 10.556 1.00 79.69 127 THR A CA 1
ATOM 988 C C . THR A 1 127 ? -8.995 -5.045 10.706 1.00 79.69 127 THR A C 1
ATOM 990 O O . THR A 1 127 ? -9.858 -5.182 9.833 1.00 79.69 127 THR A O 1
ATOM 993 N N . THR A 1 128 ? -9.200 -4.343 11.811 1.00 83.56 128 THR A N 1
ATOM 994 C CA . THR A 1 128 ? -10.400 -3.561 12.088 1.00 83.56 128 THR A CA 1
ATOM 995 C C . THR A 1 128 ? -10.074 -2.079 12.062 1.00 83.56 128 THR A C 1
ATOM 997 O O . THR A 1 128 ? -8.988 -1.657 12.458 1.00 83.56 128 THR A O 1
ATOM 1000 N N . VAL A 1 129 ? -11.029 -1.287 11.577 1.00 86.25 129 VAL A N 1
ATOM 1001 C CA . VAL A 1 129 ? -10.950 0.174 11.549 1.00 86.25 129 VAL A CA 1
ATOM 1002 C C . VAL A 1 129 ? -12.066 0.715 12.424 1.00 86.25 129 VAL A C 1
ATOM 1004 O O . VAL A 1 129 ? -13.242 0.415 12.214 1.00 86.25 129 VAL A O 1
ATOM 1007 N N . ARG A 1 130 ? -11.707 1.538 13.405 1.00 85.56 130 ARG A N 1
ATOM 1008 C CA . ARG A 1 130 ? -12.662 2.281 14.232 1.00 85.56 130 ARG A CA 1
ATOM 1009 C C . ARG A 1 130 ? -12.341 3.760 14.121 1.00 85.56 130 ARG A C 1
ATOM 1011 O O . ARG A 1 130 ? -11.177 4.141 14.173 1.00 85.56 130 ARG A O 1
ATOM 1018 N N . SER A 1 131 ? -13.362 4.594 13.979 1.00 87.38 131 SER A N 1
ATOM 1019 C CA . SER A 1 131 ? -13.186 6.043 13.920 1.00 87.38 131 SER A CA 1
ATOM 1020 C C . SER A 1 131 ? -14.254 6.766 14.725 1.00 87.38 131 SER A C 1
ATOM 1022 O O . SER A 1 131 ? -15.362 6.262 14.907 1.00 87.38 131 SER A O 1
ATOM 1024 N N . ASP A 1 132 ? -13.900 7.954 15.206 1.00 86.38 132 ASP A N 1
ATOM 1025 C CA . ASP A 1 132 ? -14.810 8.923 15.817 1.00 86.38 132 ASP A CA 1
ATOM 1026 C C . ASP A 1 132 ? -15.548 9.792 14.773 1.00 86.38 132 ASP A C 1
ATOM 1028 O O . ASP A 1 132 ? -16.324 10.674 15.145 1.00 86.38 132 ASP A O 1
ATOM 1032 N N . SER A 1 133 ? -15.347 9.538 13.472 1.00 84.62 133 SER A N 1
ATOM 1033 C CA . SER A 1 133 ? -15.986 10.262 12.372 1.00 84.62 133 SER A CA 1
ATOM 1034 C C . SER A 1 133 ? -16.819 9.358 11.463 1.00 84.62 133 SER A C 1
ATOM 1036 O O . SER A 1 133 ? -16.354 8.322 11.001 1.00 84.62 133 SER A O 1
ATOM 1038 N N . GLU A 1 134 ? -18.020 9.819 11.105 1.00 84.50 134 GLU A N 1
ATOM 1039 C CA . GLU A 1 134 ? -18.886 9.185 10.095 1.00 84.50 134 GLU A CA 1
ATOM 1040 C C . GLU A 1 134 ? -18.364 9.352 8.655 1.00 84.50 134 GLU A C 1
ATOM 1042 O O . GLU A 1 134 ? -18.922 8.788 7.719 1.00 84.50 134 GLU A O 1
ATOM 1047 N N . LEU A 1 135 ? -17.315 10.158 8.453 1.00 81.81 135 LEU A N 1
ATOM 1048 C CA . LEU A 1 135 ? -16.724 10.394 7.132 1.00 81.81 135 LEU A CA 1
ATOM 1049 C C . LEU A 1 135 ? -15.886 9.213 6.631 1.00 81.81 135 LEU A C 1
ATOM 1051 O O . LEU A 1 135 ? -15.554 9.173 5.447 1.00 81.81 135 LEU A O 1
ATOM 1055 N N . LEU A 1 136 ? -15.506 8.300 7.526 1.00 83.19 136 LEU A N 1
ATOM 1056 C CA . LEU A 1 136 ? -14.680 7.149 7.204 1.00 83.19 136 LEU A CA 1
ATOM 1057 C C . LEU A 1 136 ? -15.560 5.911 7.010 1.00 83.19 136 LEU A C 1
ATOM 1059 O O . LEU A 1 136 ? -16.269 5.503 7.928 1.00 83.19 136 LEU A O 1
ATOM 1063 N N . ASP A 1 137 ? -15.471 5.288 5.835 1.00 83.19 137 ASP A N 1
ATOM 1064 C CA . ASP A 1 137 ? -15.958 3.921 5.653 1.00 83.19 137 ASP A CA 1
ATOM 1065 C C . ASP A 1 137 ? -15.027 2.973 6.418 1.00 83.19 137 ASP A C 1
ATOM 1067 O O . ASP A 1 137 ? -13.822 2.927 6.169 1.00 83.19 137 ASP A O 1
ATOM 1071 N N . THR A 1 138 ? -15.576 2.249 7.391 1.00 81.62 138 THR A N 1
ATOM 1072 C CA . THR A 1 138 ? -14.821 1.315 8.235 1.00 81.62 138 THR A CA 1
ATOM 1073 C C . THR A 1 138 ? -14.677 -0.071 7.603 1.00 81.62 138 THR A C 1
ATOM 1075 O O . THR A 1 138 ? -14.137 -0.986 8.228 1.00 81.62 138 THR A O 1
ATOM 1078 N N . THR A 1 139 ? -15.144 -0.249 6.365 1.00 83.81 139 THR A N 1
ATOM 1079 C CA . THR A 1 139 ? -15.004 -1.499 5.620 1.00 83.81 139 THR A CA 1
ATOM 1080 C C . THR A 1 139 ? -13.563 -1.690 5.150 1.00 83.81 139 THR A C 1
ATOM 1082 O O . THR A 1 139 ? -13.032 -0.891 4.388 1.00 83.81 139 THR A O 1
ATOM 1085 N N . VAL A 1 140 ? -12.945 -2.799 5.565 1.00 80.75 140 VAL A N 1
ATOM 1086 C CA . VAL A 1 140 ? -11.579 -3.183 5.174 1.00 80.75 140 VAL A CA 1
ATOM 1087 C C . VAL A 1 140 ? -11.639 -4.354 4.197 1.00 80.75 140 VAL A C 1
ATOM 1089 O O . VAL A 1 140 ? -12.131 -5.437 4.552 1.00 80.75 140 VAL A O 1
ATOM 1092 N N . SER A 1 141 ? -11.148 -4.148 2.971 1.00 82.69 141 SER A N 1
ATOM 1093 C CA . SER A 1 141 ? -10.974 -5.223 1.988 1.00 82.69 141 SER A CA 1
ATOM 1094 C C . SER A 1 141 ? -9.744 -6.086 2.305 1.00 82.69 141 SER A C 1
ATOM 1096 O O . SER A 1 141 ? -8.901 -5.724 3.121 1.00 82.69 141 SER A O 1
ATOM 1098 N N . GLY A 1 142 ? -9.603 -7.241 1.646 1.00 76.50 142 GLY A N 1
ATOM 1099 C CA . GLY A 1 142 ? -8.398 -8.071 1.792 1.00 76.50 142 GLY A CA 1
ATOM 1100 C C . GLY A 1 142 ? -7.115 -7.357 1.342 1.00 76.50 142 GLY A C 1
ATOM 1101 O O . GLY A 1 142 ? -6.068 -7.535 1.958 1.00 76.50 142 GLY A O 1
ATOM 1102 N N . ALA A 1 143 ? -7.197 -6.506 0.313 1.00 78.81 143 ALA A N 1
ATOM 1103 C CA . ALA A 1 143 ? -6.059 -5.706 -0.136 1.00 78.81 143 ALA A CA 1
ATOM 1104 C C . ALA A 1 143 ? -5.691 -4.622 0.891 1.00 78.81 143 ALA A C 1
ATOM 1106 O O . ALA A 1 143 ? -4.506 -4.418 1.154 1.00 78.81 143 ALA A O 1
ATOM 1107 N N . ASP A 1 144 ? -6.695 -3.986 1.508 1.00 82.31 144 ASP A N 1
ATOM 1108 C CA . ASP A 1 144 ? -6.485 -2.996 2.572 1.00 82.31 144 ASP A CA 1
ATOM 1109 C C . ASP A 1 144 ? -5.874 -3.644 3.818 1.00 82.31 144 ASP A C 1
ATOM 1111 O O . ASP A 1 144 ? -4.931 -3.100 4.383 1.00 82.31 144 ASP A O 1
ATOM 1115 N N . HIS A 1 145 ? -6.347 -4.837 4.206 1.00 81.75 145 HIS A N 1
ATOM 1116 C CA . HIS A 1 145 ? -5.767 -5.633 5.299 1.00 81.75 145 HIS A CA 1
ATOM 1117 C C . HIS A 1 145 ? -4.273 -5.881 5.072 1.00 81.75 145 HIS A C 1
ATOM 1119 O O . HIS A 1 145 ? -3.459 -5.580 5.939 1.00 81.75 145 HIS A O 1
ATOM 1125 N N . LEU A 1 146 ? -3.893 -6.372 3.886 1.00 80.06 146 LEU A N 1
ATOM 1126 C CA . LEU A 1 146 ? -2.488 -6.632 3.558 1.00 80.06 146 LEU A CA 1
ATOM 1127 C C . LEU A 1 146 ? -1.643 -5.353 3.544 1.00 80.06 146 LEU A C 1
ATOM 1129 O O . LEU A 1 146 ? -0.514 -5.367 4.025 1.00 80.06 146 LEU A O 1
ATOM 1133 N N . ALA A 1 147 ? -2.179 -4.249 3.018 1.00 82.44 147 ALA A N 1
ATOM 1134 C CA . ALA A 1 147 ? -1.479 -2.966 3.010 1.00 82.44 147 ALA A CA 1
ATOM 1135 C C . ALA A 1 147 ? -1.279 -2.399 4.426 1.00 82.44 147 ALA A C 1
ATOM 1137 O O . ALA A 1 147 ? -0.216 -1.862 4.727 1.00 82.44 147 ALA A O 1
ATOM 1138 N N . ILE A 1 148 ? -2.282 -2.527 5.301 1.00 83.31 148 ILE A N 1
ATOM 1139 C CA . ILE A 1 148 ? -2.185 -2.088 6.696 1.00 83.31 148 ILE A CA 1
ATOM 1140 C C . ILE A 1 148 ? -1.191 -2.963 7.461 1.00 83.31 148 ILE A C 1
ATOM 1142 O O . ILE A 1 148 ? -0.342 -2.420 8.162 1.00 83.31 148 ILE A O 1
ATOM 1146 N N . LYS A 1 149 ? -1.251 -4.291 7.300 1.00 79.25 149 LYS A N 1
ATOM 1147 C CA . LYS A 1 149 ? -0.320 -5.218 7.958 1.00 79.25 149 LYS A CA 1
ATOM 1148 C C . LYS A 1 149 ? 1.131 -4.943 7.555 1.00 79.25 149 LYS A C 1
ATOM 1150 O O . LYS A 1 149 ? 1.963 -4.769 8.432 1.00 79.25 149 LYS A O 1
ATOM 1155 N N . ASP A 1 150 ? 1.411 -4.774 6.262 1.00 81.31 150 ASP A N 1
ATOM 1156 C CA . ASP A 1 150 ? 2.752 -4.428 5.763 1.00 81.31 150 ASP A CA 1
ATOM 1157 C C . ASP A 1 150 ? 3.282 -3.100 6.346 1.00 81.31 150 ASP A C 1
ATOM 1159 O O . ASP A 1 150 ? 4.436 -2.999 6.775 1.00 81.31 150 ASP A O 1
ATOM 1163 N N . ALA A 1 151 ? 2.417 -2.084 6.449 1.00 82.88 151 ALA A N 1
ATOM 1164 C CA . ALA A 1 151 ? 2.774 -0.811 7.070 1.00 82.88 151 ALA A CA 1
ATOM 1165 C C . ALA A 1 151 ? 3.058 -0.951 8.577 1.00 82.88 151 ALA A C 1
ATOM 1167 O O . ALA A 1 151 ? 4.006 -0.348 9.085 1.00 82.88 151 ALA A O 1
ATOM 1168 N N . LEU A 1 152 ? 2.252 -1.738 9.294 1.00 81.56 152 LEU A N 1
ATOM 1169 C CA . LEU A 1 152 ? 2.449 -2.017 10.716 1.00 81.56 152 LEU A CA 1
ATOM 1170 C C . LEU A 1 152 ? 3.735 -2.803 10.968 1.00 81.56 152 LEU A C 1
ATOM 1172 O O . LEU A 1 152 ? 4.487 -2.434 11.868 1.00 81.56 152 LEU A O 1
ATOM 1176 N N . ASP A 1 153 ? 4.020 -3.814 10.150 1.00 79.31 153 ASP A N 1
ATOM 1177 C CA . ASP A 1 153 ? 5.241 -4.615 10.236 1.00 79.31 153 ASP A CA 1
ATOM 1178 C C . ASP A 1 153 ? 6.482 -3.738 9.988 1.00 79.31 153 ASP A C 1
ATOM 1180 O O . ASP A 1 153 ? 7.445 -3.795 10.753 1.00 79.31 153 ASP A O 1
ATOM 1184 N N . THR A 1 154 ? 6.421 -2.827 9.008 1.00 81.19 154 THR A N 1
ATOM 1185 C CA . THR A 1 154 ? 7.490 -1.844 8.746 1.00 81.19 154 THR A CA 1
ATOM 1186 C C . THR A 1 154 ? 7.728 -0.920 9.946 1.00 81.19 154 THR A C 1
ATOM 1188 O O . THR A 1 154 ? 8.870 -0.666 10.336 1.00 81.19 154 THR A O 1
ATOM 1191 N N . ILE A 1 155 ? 6.659 -0.397 10.560 1.00 81.88 155 ILE A N 1
ATOM 1192 C CA . ILE A 1 155 ? 6.774 0.450 11.759 1.00 81.88 155 ILE A CA 1
ATOM 1193 C C . ILE A 1 155 ? 7.373 -0.357 12.914 1.00 81.88 155 ILE A C 1
ATOM 1195 O O . ILE A 1 155 ? 8.253 0.139 13.618 1.00 81.88 155 ILE A O 1
ATOM 1199 N N . ALA A 1 156 ? 6.913 -1.592 13.102 1.00 80.06 156 ALA A N 1
ATOM 1200 C CA . ALA A 1 156 ? 7.373 -2.467 14.165 1.00 80.06 156 ALA A CA 1
ATOM 1201 C C . ALA A 1 156 ? 8.861 -2.812 14.009 1.00 80.06 156 ALA A C 1
ATOM 1203 O O . ALA A 1 156 ? 9.598 -2.760 14.992 1.00 80.06 156 ALA A O 1
ATOM 1204 N N . GLU A 1 157 ? 9.335 -3.072 12.789 1.00 81.50 157 GLU A N 1
ATOM 1205 C CA . GLU A 1 157 ? 10.756 -3.256 12.470 1.00 81.50 157 GLU A CA 1
ATOM 1206 C C . GLU A 1 157 ? 11.598 -2.035 12.853 1.00 81.50 157 GLU A C 1
ATOM 1208 O O . GLU A 1 157 ? 12.558 -2.156 13.619 1.00 81.50 157 GLU A O 1
ATOM 1213 N N . VAL A 1 158 ? 11.208 -0.845 12.387 1.00 82.38 158 VAL A N 1
ATOM 1214 C CA . VAL A 1 158 ? 11.940 0.397 12.673 1.00 82.38 158 VAL A CA 1
ATOM 1215 C C . VAL A 1 158 ? 11.989 0.673 14.173 1.00 82.38 158 VAL A C 1
ATOM 1217 O O . VAL A 1 158 ? 13.048 0.995 14.709 1.00 82.38 158 VAL A O 1
ATOM 1220 N N . LEU A 1 159 ? 10.861 0.538 14.874 1.00 83.38 159 LEU A N 1
ATOM 1221 C CA . LEU A 1 159 ? 10.814 0.763 16.317 1.00 83.38 159 LEU A CA 1
ATOM 1222 C C . LEU A 1 159 ? 11.623 -0.288 17.081 1.00 83.38 159 LEU A C 1
ATOM 1224 O O . LEU A 1 159 ? 12.317 0.075 18.029 1.00 83.38 159 LEU A O 1
ATOM 1228 N N . SER A 1 160 ? 11.598 -1.550 16.645 1.00 81.06 160 SER A N 1
ATOM 1229 C CA . SER A 1 160 ? 12.384 -2.631 17.254 1.00 81.06 160 SER A CA 1
ATOM 1230 C C . SER A 1 160 ? 13.881 -2.353 17.200 1.00 81.06 160 SER A C 1
ATOM 1232 O O . SER A 1 160 ? 14.569 -2.567 18.192 1.00 81.06 160 SER A O 1
ATOM 1234 N N . ALA A 1 161 ? 14.380 -1.785 16.098 1.00 83.06 161 ALA A N 1
ATOM 1235 C CA . ALA A 1 161 ? 15.785 -1.386 15.972 1.00 83.06 161 ALA A CA 1
ATOM 1236 C C . ALA A 1 161 ? 16.214 -0.298 16.980 1.00 83.06 161 ALA A C 1
ATOM 1238 O O . ALA A 1 161 ? 17.408 -0.080 17.195 1.00 83.06 161 ALA A O 1
ATOM 1239 N N . HIS A 1 162 ? 15.253 0.392 17.597 1.00 86.25 162 HIS A N 1
ATOM 1240 C CA . HIS A 1 162 ? 15.481 1.415 18.615 1.00 86.25 162 HIS A CA 1
ATOM 1241 C C . HIS A 1 162 ? 15.132 0.957 20.037 1.00 86.25 162 HIS A C 1
ATOM 1243 O O . HIS A 1 162 ? 15.305 1.735 20.982 1.00 86.25 162 HIS A O 1
ATOM 1249 N N . LEU A 1 163 ? 14.664 -0.281 20.212 1.00 83.50 163 LEU A N 1
ATOM 1250 C CA . LEU A 1 163 ? 14.474 -0.866 21.532 1.00 83.50 163 LEU A CA 1
ATOM 1251 C C . LEU A 1 163 ? 15.825 -1.266 22.130 1.00 83.50 163 LEU A C 1
ATOM 1253 O O . LEU A 1 163 ? 16.778 -1.616 21.437 1.00 83.50 163 LEU A O 1
ATOM 1257 N N . ARG A 1 164 ? 15.915 -1.166 23.454 1.00 83.31 164 ARG A N 1
ATOM 1258 C CA . ARG A 1 164 ? 17.076 -1.636 24.211 1.00 83.31 164 ARG A CA 1
ATOM 1259 C C . ARG A 1 164 ? 16.970 -3.157 24.377 1.00 83.31 164 ARG A C 1
ATOM 1261 O O . ARG A 1 164 ? 15.862 -3.678 24.430 1.00 83.31 164 ARG A O 1
ATOM 1268 N N . GLU A 1 165 ? 18.097 -3.858 24.484 1.00 75.31 165 GLU A N 1
ATOM 1269 C CA . GLU A 1 165 ? 18.119 -5.330 24.614 1.00 75.31 165 GLU A CA 1
ATOM 1270 C C . GLU A 1 165 ? 17.343 -5.833 25.849 1.00 75.31 165 GLU A C 1
ATOM 1272 O O . GLU A 1 165 ? 16.668 -6.857 25.780 1.00 75.31 165 GLU A O 1
ATOM 1277 N N . ASP A 1 166 ? 17.340 -5.063 26.943 1.00 80.44 166 ASP A N 1
ATOM 1278 C CA . ASP A 1 166 ? 16.585 -5.354 28.171 1.00 80.44 166 ASP A CA 1
ATOM 1279 C C . ASP A 1 166 ? 15.059 -5.250 27.996 1.00 80.44 166 ASP A C 1
ATOM 1281 O O . ASP A 1 166 ? 14.311 -5.725 28.844 1.00 80.44 166 ASP A O 1
ATOM 1285 N N . ALA A 1 167 ? 14.571 -4.684 26.887 1.00 74.50 167 ALA A N 1
ATOM 1286 C CA . ALA A 1 167 ? 13.144 -4.658 26.567 1.00 74.50 167 ALA A CA 1
ATOM 1287 C C . ALA A 1 167 ? 12.588 -6.039 26.168 1.00 74.50 167 ALA A C 1
ATOM 1289 O O . ALA A 1 167 ? 11.370 -6.218 26.151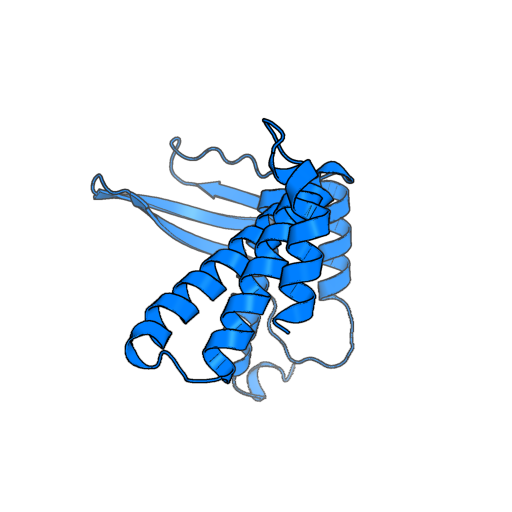 1.00 74.50 167 ALA A O 1
ATOM 1290 N N . PHE A 1 168 ? 13.461 -6.995 25.836 1.00 72.50 168 PHE A N 1
ATOM 1291 C CA . PHE A 1 168 ? 13.087 -8.344 25.403 1.00 72.50 168 PHE A CA 1
ATOM 1292 C C . PHE A 1 168 ? 13.379 -9.421 26.455 1.00 72.50 168 PHE A C 1
ATOM 1294 O O . PHE A 1 168 ? 13.001 -10.580 26.272 1.00 72.50 168 PHE A O 1
ATOM 1301 N N . GLU A 1 169 ? 14.035 -9.060 27.559 1.00 74.12 169 GLU A N 1
ATOM 1302 C CA . GLU A 1 169 ? 14.256 -9.960 28.685 1.00 74.12 169 GLU A CA 1
ATOM 1303 C C . GLU A 1 169 ? 12.979 -10.018 29.533 1.00 74.12 169 GLU A C 1
ATOM 1305 O O . GLU A 1 169 ? 12.479 -9.012 30.031 1.00 74.12 169 GLU A O 1
ATOM 1310 N N . THR A 1 170 ? 12.399 -11.211 29.641 1.00 60.66 170 THR A N 1
ATOM 1311 C CA . THR A 1 170 ? 11.236 -11.467 30.498 1.00 60.66 170 THR A CA 1
ATOM 1312 C C . THR A 1 170 ? 11.740 -11.895 31.877 1.00 60.66 170 THR A C 1
ATOM 1314 O O . THR A 1 170 ? 12.497 -12.863 31.958 1.00 60.66 170 THR A O 1
ATOM 1317 N N . ASP A 1 171 ? 11.342 -11.174 32.932 1.00 47.00 171 ASP A N 1
ATOM 1318 C CA . ASP A 1 171 ? 11.510 -11.589 34.342 1.00 47.00 171 ASP A CA 1
ATOM 1319 C C . ASP A 1 171 ? 10.776 -12.913 34.647 1.00 47.00 171 ASP A C 1
ATOM 1321 O O . ASP A 1 171 ? 9.637 -13.100 34.147 1.00 47.00 171 ASP A O 1
#

Foldseek 3Di:
DLVVLVVLCVVLVVQVPDPDRQLQSQLSNLVSLLVVLVVCLVVCPCVVCNVVSVVSSVVSNVSSLLSVQVNVLVVDFLQVLQVVLLVVVPPPPPDPFDAQAKDKDWDADPVRDIWIWIWGDDVSGHTFIDIPDPVDDRDAGSSNRVVVRVVRSVVRRVVSVVDDPVVSDDD

Mean predicted aligned error: 10.05 Å

Secondary structure (DSSP, 8-state):
-HHHHHHHHHHHHHHHTSSS--HHHHHHHHHHHHHHHHHHHHHTTTGGGHHHHHHHHHHHHHHHHHHHHHHHHHHS-HHHHHHHHHHHTT--SS-------EEEEEEE-TTS-EEEEEEEEETTTEEEEEES-TTS-----HHHHHHHHHHHHHHHHHHHTTS-GGGS---